Protein AF-A0A8T5EGE9-F1 (afdb_monomer)

Secondary structure (DSSP, 8-state):
--EEHHHHHHHHHHH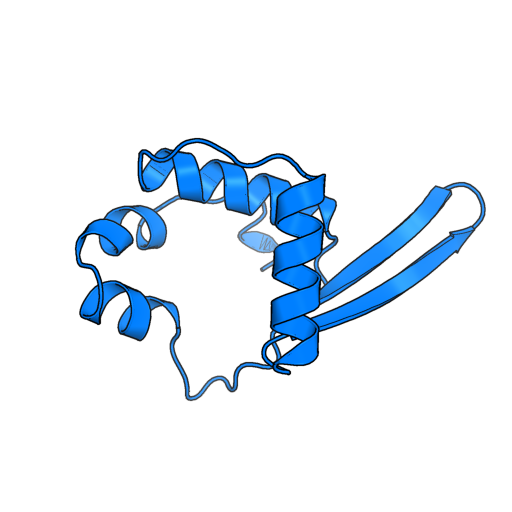HHHHT-PPPPHHHHHHHHHHHHHTTSEEEEEEE-GGG-EEEEEEE---TT--HHHHHHHH-GGGHHHHTPPPTTGGG-

Structure (mmCIF, N/CA/C/O backbone):
data_AF-A0A8T5EGE9-F1
#
_entry.id   AF-A0A8T5EGE9-F1
#
loop_
_atom_site.group_PDB
_atom_site.id
_atom_site.type_symbol
_atom_site.label_atom_id
_atom_site.label_alt_id
_atom_site.label_comp_id
_atom_site.label_asym_id
_atom_site.label_entity_id
_atom_site.label_seq_id
_atom_site.pdbx_PDB_ins_code
_atom_site.Cartn_x
_atom_site.Cartn_y
_atom_site.Cartn_z
_atom_site.occupancy
_atom_site.B_iso_or_equiv
_atom_site.auth_seq_id
_atom_site.auth_comp_id
_atom_site.auth_asym_id
_atom_site.auth_atom_id
_atom_site.pdbx_PDB_model_num
ATOM 1 N N . LYS A 1 1 ? -6.561 -7.179 -8.909 1.00 68.06 1 LYS A N 1
ATOM 2 C CA . LYS A 1 1 ? -6.524 -5.999 -9.808 1.00 68.06 1 LYS A CA 1
ATOM 3 C C . LYS A 1 1 ? -5.230 -5.239 -9.556 1.00 68.06 1 LYS A C 1
ATOM 5 O O . LYS A 1 1 ? -4.831 -5.176 -8.400 1.00 68.06 1 LYS A O 1
ATOM 10 N N . ASN A 1 2 ? -4.608 -4.690 -10.607 1.00 84.44 2 ASN A N 1
ATOM 11 C CA . ASN A 1 2 ? -3.334 -3.970 -10.515 1.00 84.44 2 ASN A CA 1
ATOM 12 C C . ASN A 1 2 ? -3.583 -2.519 -10.081 1.00 84.44 2 ASN A C 1
ATOM 14 O O . ASN A 1 2 ? -4.154 -1.752 -10.854 1.00 84.44 2 ASN A O 1
ATOM 18 N N . ILE A 1 3 ? -3.131 -2.139 -8.888 1.00 91.56 3 ILE A N 1
ATOM 19 C CA . ILE A 1 3 ? -3.272 -0.777 -8.349 1.00 91.56 3 ILE A CA 1
ATOM 20 C C . ILE A 1 3 ? -1.878 -0.167 -8.184 1.00 91.56 3 ILE A C 1
ATOM 22 O O . ILE A 1 3 ? -0.970 -0.828 -7.679 1.00 91.56 3 ILE A O 1
ATOM 26 N N . ALA A 1 4 ? -1.674 1.079 -8.612 1.00 92.25 4 ALA A N 1
ATOM 27 C CA . ALA A 1 4 ? -0.382 1.738 -8.429 1.00 92.25 4 ALA A CA 1
ATOM 28 C C . ALA A 1 4 ? -0.141 2.081 -6.948 1.00 92.25 4 ALA A C 1
ATOM 30 O O . ALA A 1 4 ? -1.066 2.467 -6.235 1.00 92.25 4 ALA A O 1
ATOM 31 N N . THR A 1 5 ? 1.110 2.044 -6.479 1.00 92.00 5 THR A N 1
ATOM 32 C CA . THR A 1 5 ? 1.440 2.417 -5.085 1.00 92.00 5 THR A CA 1
ATOM 33 C C . THR A 1 5 ? 0.979 3.820 -4.689 1.00 92.00 5 THR A C 1
ATOM 35 O O . THR A 1 5 ? 0.621 4.037 -3.534 1.00 92.00 5 THR A O 1
ATOM 38 N N . GLY A 1 6 ? 0.941 4.767 -5.633 1.00 92.00 6 GLY A N 1
ATOM 39 C CA . GLY A 1 6 ? 0.377 6.099 -5.396 1.00 92.00 6 GLY A CA 1
ATOM 40 C C . GLY A 1 6 ? -1.126 6.065 -5.102 1.00 92.00 6 GLY A C 1
ATOM 41 O O . GLY A 1 6 ? -1.580 6.724 -4.173 1.00 92.00 6 GLY A O 1
ATOM 42 N N . GLU A 1 7 ? -1.890 5.249 -5.834 1.00 92.44 7 GLU A N 1
ATOM 43 C CA . GLU A 1 7 ? -3.327 5.056 -5.591 1.00 92.44 7 GLU A CA 1
ATOM 44 C C . GLU A 1 7 ? -3.561 4.351 -4.245 1.00 92.44 7 GLU A C 1
ATOM 46 O O . GLU A 1 7 ? -4.412 4.786 -3.471 1.00 92.44 7 GLU A O 1
ATOM 51 N N . VAL A 1 8 ? -2.754 3.335 -3.912 1.00 93.62 8 VAL A N 1
ATOM 52 C CA . VAL A 1 8 ? -2.795 2.676 -2.592 1.00 93.62 8 VAL A CA 1
ATOM 53 C C . VAL A 1 8 ? -2.541 3.681 -1.466 1.00 93.62 8 VAL A C 1
ATOM 55 O O . VAL A 1 8 ? -3.254 3.676 -0.465 1.00 93.62 8 VAL A O 1
ATOM 58 N N . PHE A 1 9 ? -1.569 4.581 -1.632 1.00 95.00 9 PHE A N 1
ATOM 59 C CA . PHE A 1 9 ? -1.289 5.613 -0.636 1.00 95.00 9 PHE A CA 1
ATOM 60 C C . PHE A 1 9 ? -2.462 6.590 -0.462 1.00 95.00 9 PHE A C 1
ATOM 62 O O . PHE A 1 9 ? -2.807 6.939 0.666 1.00 95.00 9 PHE A O 1
ATOM 69 N N . GLU A 1 10 ? -3.121 7.007 -1.547 1.00 94.12 10 GLU A N 1
ATOM 70 C CA . GLU A 1 10 ? -4.316 7.859 -1.461 1.00 94.12 10 GLU A CA 1
ATOM 71 C C . GLU A 1 10 ? -5.500 7.171 -0.770 1.00 94.12 10 GLU A C 1
ATOM 73 O O . GLU A 1 10 ? -6.239 7.822 -0.026 1.00 94.12 10 GLU A O 1
ATOM 78 N N . LEU A 1 11 ? -5.683 5.866 -0.987 1.00 93.62 11 LEU A N 1
ATOM 79 C CA . LEU A 1 11 ? -6.694 5.063 -0.292 1.00 93.62 11 LEU A CA 1
ATOM 80 C C . LEU A 1 11 ? -6.372 4.927 1.197 1.00 93.62 11 LEU A C 1
ATOM 82 O O . LEU A 1 11 ? -7.235 5.179 2.033 1.00 93.62 11 LEU A O 1
ATOM 86 N N . TYR A 1 12 ? -5.115 4.629 1.532 1.00 95.12 12 TYR A N 1
ATOM 87 C CA . TYR A 1 12 ? -4.639 4.562 2.913 1.00 95.12 12 TYR A CA 1
ATOM 88 C C . TYR A 1 12 ? -4.898 5.874 3.669 1.00 95.12 12 TYR A C 1
ATOM 90 O O . TYR A 1 12 ? -5.425 5.859 4.778 1.00 95.12 12 TYR A O 1
ATOM 98 N N . LYS A 1 13 ? -4.619 7.028 3.050 1.00 95.62 13 LYS A N 1
ATOM 99 C CA . LYS A 1 13 ? -4.914 8.334 3.662 1.00 95.62 13 LYS A CA 1
ATOM 100 C C . LYS A 1 13 ? -6.395 8.522 3.979 1.00 95.62 13 LYS A C 1
ATOM 102 O O . LYS A 1 13 ? -6.719 9.146 4.985 1.00 95.62 13 LYS A O 1
ATOM 107 N N . GLN A 1 14 ? -7.286 8.037 3.116 1.00 95.00 14 GLN A N 1
ATOM 108 C CA . GLN A 1 14 ? -8.729 8.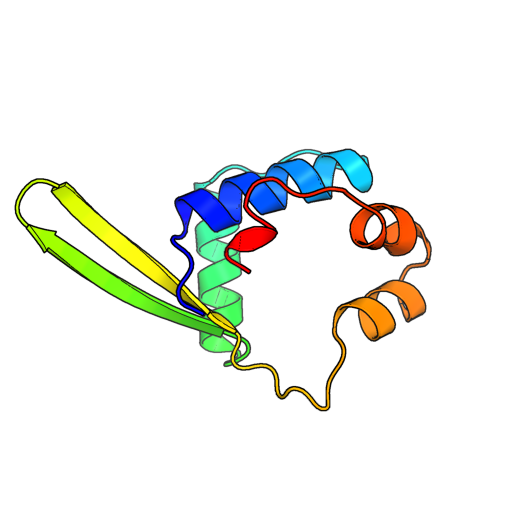086 3.359 1.00 95.00 14 GLN A CA 1
ATOM 109 C C . GLN A 1 14 ? -9.123 7.134 4.492 1.00 95.00 14 GLN A C 1
ATOM 111 O O . GLN A 1 14 ? -9.845 7.553 5.392 1.00 95.00 14 GLN A O 1
ATOM 116 N N . ALA A 1 15 ? -8.571 5.918 4.515 1.00 94.38 15 ALA A N 1
ATOM 117 C CA . ALA A 1 15 ? -8.796 4.952 5.589 1.00 94.38 15 ALA A CA 1
ATOM 118 C C . ALA A 1 15 ? -8.364 5.510 6.957 1.00 94.38 15 ALA A C 1
ATOM 120 O O . ALA A 1 15 ? -9.136 5.464 7.909 1.00 94.38 15 ALA A O 1
ATOM 121 N N . CYS A 1 16 ? -7.189 6.143 7.048 1.00 95.06 16 CYS A N 1
ATOM 122 C CA . CYS A 1 16 ? -6.730 6.789 8.282 1.00 95.06 16 CYS A CA 1
ATOM 123 C C . CYS A 1 16 ? -7.667 7.894 8.772 1.00 95.06 16 CYS A C 1
ATOM 125 O O . CYS A 1 16 ? -7.839 8.043 9.978 1.00 95.06 16 CYS A O 1
ATOM 127 N N . LYS A 1 17 ? -8.285 8.657 7.861 1.00 93.88 17 LYS A N 1
ATOM 128 C CA . LYS A 1 17 ? -9.265 9.687 8.234 1.00 93.88 17 LYS A CA 1
ATOM 129 C C . LYS A 1 17 ? -10.527 9.079 8.833 1.00 93.88 17 LYS A C 1
ATOM 131 O O . LYS A 1 17 ? -11.043 9.636 9.792 1.00 93.88 17 LYS A O 1
ATOM 136 N N . TYR A 1 18 ? -11.002 7.961 8.284 1.00 94.00 18 TYR A N 1
ATOM 137 C CA . TYR A 1 18 ? -12.147 7.242 8.843 1.00 94.00 18 TYR A CA 1
ATOM 138 C C . TYR A 1 18 ? -11.822 6.597 10.191 1.00 94.00 18 TYR A C 1
ATOM 140 O O . TYR A 1 18 ? -12.641 6.647 11.099 1.00 94.00 18 TYR A O 1
ATOM 148 N N . PHE A 1 19 ? -10.612 6.058 10.338 1.00 93.31 19 PHE A N 1
ATOM 149 C CA . PHE A 1 19 ? -10.142 5.467 11.590 1.00 93.31 19 PHE A CA 1
ATOM 150 C C . PHE A 1 19 ? -9.805 6.514 12.672 1.00 93.31 19 PHE A C 1
ATOM 152 O O . PHE A 1 19 ? -9.805 6.204 13.857 1.00 93.31 19 PHE A O 1
ATOM 159 N N . GLY A 1 20 ? -9.486 7.754 12.285 1.00 92.06 20 GLY A N 1
ATOM 160 C CA . GLY A 1 20 ? -9.042 8.806 13.207 1.00 92.06 20 GLY A CA 1
ATOM 161 C C . GLY A 1 20 ? -7.558 8.726 13.592 1.00 92.06 20 GLY A C 1
ATOM 162 O O . GLY A 1 20 ? -7.171 9.230 14.642 1.00 92.06 20 GLY A O 1
ATOM 163 N N . SER A 1 21 ? -6.716 8.106 12.756 1.00 91.81 21 SER A N 1
ATOM 164 C CA . SER A 1 21 ? -5.270 7.972 12.998 1.00 91.81 21 SER A CA 1
ATOM 165 C C . SER A 1 21 ? -4.433 8.909 12.125 1.00 91.81 21 SER A C 1
ATOM 167 O O . SER A 1 21 ? -4.841 9.351 11.046 1.00 91.81 21 SER A O 1
ATOM 169 N N . ASN A 1 22 ? -3.219 9.194 12.596 1.00 95.69 22 ASN A N 1
ATOM 170 C CA . ASN A 1 22 ? -2.239 9.977 11.863 1.00 95.69 22 ASN A CA 1
ATOM 171 C C . ASN A 1 22 ? -1.752 9.227 10.619 1.00 95.69 22 ASN A C 1
ATOM 173 O O . ASN A 1 22 ? -1.412 8.045 10.650 1.00 95.69 22 ASN A O 1
ATOM 177 N N . ILE A 1 23 ? -1.663 9.961 9.515 1.00 96.62 23 ILE A N 1
ATOM 178 C CA . ILE A 1 23 ? -1.202 9.436 8.234 1.00 96.62 23 ILE A CA 1
ATOM 179 C C . ILE A 1 23 ? 0.318 9.249 8.278 1.00 96.62 23 ILE A C 1
ATOM 181 O O . ILE A 1 23 ? 1.067 10.207 8.480 1.00 96.62 23 ILE A O 1
ATOM 185 N N . LEU A 1 24 ? 0.787 8.030 8.009 1.00 96.56 24 LEU A N 1
ATOM 186 C CA . LEU A 1 24 ? 2.209 7.765 7.806 1.00 96.56 24 LEU A CA 1
ATOM 187 C C . LEU A 1 24 ? 2.722 8.348 6.482 1.00 96.56 24 LEU A C 1
ATOM 189 O O . LEU A 1 24 ? 1.985 8.551 5.518 1.00 96.56 24 LEU A O 1
ATOM 193 N N . THR A 1 25 ? 4.034 8.565 6.401 1.00 96.44 25 THR A N 1
ATOM 194 C CA . THR A 1 25 ? 4.664 9.025 5.159 1.00 96.44 25 THR A CA 1
ATOM 195 C C . THR A 1 25 ? 4.603 7.953 4.068 1.00 96.44 25 THR A C 1
ATOM 197 O O . THR A 1 25 ? 4.638 6.752 4.342 1.00 96.44 25 THR A O 1
ATOM 200 N N . SER A 1 26 ? 4.610 8.384 2.803 1.00 93.19 26 SER A N 1
ATOM 201 C CA . SER A 1 26 ? 4.626 7.478 1.641 1.00 93.19 26 SER A CA 1
ATOM 202 C C . SER A 1 26 ? 5.784 6.463 1.690 1.00 93.19 26 SER A C 1
ATOM 204 O O . SER A 1 26 ? 5.622 5.293 1.332 1.00 93.19 26 SER A O 1
ATOM 206 N N . ARG A 1 27 ? 6.941 6.864 2.245 1.00 94.69 27 ARG A N 1
ATOM 207 C CA . ARG A 1 27 ? 8.085 5.966 2.460 1.00 94.69 27 ARG A CA 1
ATOM 208 C C . ARG A 1 27 ? 7.756 4.826 3.425 1.00 94.69 27 ARG A C 1
ATOM 210 O O . ARG A 1 27 ? 8.072 3.684 3.114 1.00 94.69 27 ARG A O 1
ATOM 217 N N . ARG A 1 28 ? 7.114 5.114 4.563 1.00 97.38 28 ARG A N 1
ATOM 218 C CA . ARG A 1 28 ? 6.734 4.085 5.547 1.00 97.38 28 ARG A CA 1
ATOM 219 C C . ARG A 1 28 ? 5.690 3.127 4.984 1.00 97.38 28 ARG A C 1
ATOM 221 O O . ARG A 1 28 ? 5.844 1.925 5.146 1.00 97.38 28 ARG A O 1
ATOM 228 N N . ILE A 1 29 ? 4.702 3.636 4.249 1.00 96.25 29 ILE A N 1
ATOM 229 C CA . ILE A 1 29 ? 3.706 2.788 3.575 1.00 96.25 29 ILE A CA 1
ATOM 230 C C . ILE A 1 29 ? 4.351 1.877 2.535 1.00 96.25 29 ILE A C 1
ATOM 232 O O . ILE A 1 29 ? 4.015 0.702 2.458 1.00 96.25 29 ILE A O 1
ATOM 236 N N . THR A 1 30 ? 5.336 2.370 1.787 1.00 94.62 30 THR A N 1
ATOM 237 C CA . THR A 1 30 ? 6.085 1.529 0.841 1.00 94.62 30 THR A CA 1
ATOM 238 C C . THR A 1 30 ? 6.837 0.396 1.550 1.00 94.62 30 THR A C 1
ATOM 240 O O . THR A 1 30 ? 6.900 -0.716 1.025 1.00 94.62 30 THR A O 1
ATOM 243 N N . THR A 1 31 ? 7.382 0.652 2.745 1.00 96.44 31 THR A N 1
ATOM 244 C CA . THR A 1 31 ? 8.001 -0.389 3.578 1.00 96.44 31 THR A CA 1
ATOM 245 C C . THR A 1 31 ? 6.971 -1.431 4.013 1.00 96.44 31 THR A C 1
ATOM 247 O O . THR A 1 31 ? 7.182 -2.604 3.734 1.00 96.44 31 THR A O 1
ATOM 250 N N . 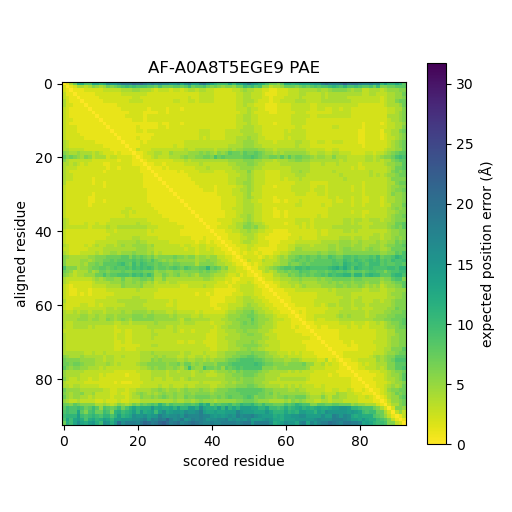LEU A 1 32 ? 5.823 -1.011 4.561 1.00 97.12 32 LEU A N 1
ATOM 251 C CA . LEU A 1 32 ? 4.747 -1.929 4.966 1.00 97.12 32 LEU A CA 1
ATOM 252 C C . LEU A 1 32 ? 4.218 -2.767 3.790 1.00 97.12 32 LEU A C 1
ATOM 254 O O . LEU A 1 32 ? 4.001 -3.964 3.926 1.00 97.12 32 LEU A O 1
ATOM 258 N N . LEU A 1 33 ? 4.069 -2.176 2.600 1.00 96.00 33 LEU A N 1
ATOM 259 C CA . LEU A 1 33 ? 3.693 -2.929 1.397 1.00 96.00 33 LEU A CA 1
ATOM 260 C C . LEU A 1 33 ? 4.746 -3.981 1.022 1.00 96.00 33 LEU A C 1
ATOM 262 O O . LEU A 1 33 ? 4.394 -5.067 0.580 1.00 96.00 33 LEU A O 1
ATOM 266 N N . SER A 1 34 ? 6.032 -3.685 1.208 1.00 95.94 34 SER A N 1
ATOM 267 C CA . SER A 1 34 ? 7.103 -4.658 0.947 1.00 95.94 34 SER A CA 1
ATOM 268 C C . SER A 1 34 ? 7.114 -5.792 1.984 1.00 95.94 34 SER A C 1
ATOM 270 O O . SER A 1 34 ? 7.420 -6.935 1.648 1.00 95.94 34 SER A O 1
ATOM 272 N N . GLU A 1 35 ? 6.743 -5.500 3.231 1.00 97.56 35 GLU A N 1
ATOM 273 C CA . GLU A 1 35 ? 6.553 -6.517 4.272 1.00 97.56 35 GLU A CA 1
ATOM 274 C C . GLU A 1 35 ? 5.374 -7.441 3.920 1.00 97.56 35 GLU A C 1
ATOM 276 O O . GLU A 1 35 ? 5.529 -8.660 3.936 1.00 97.56 35 GLU A O 1
ATOM 281 N N . LEU A 1 36 ? 4.233 -6.884 3.493 1.00 96.44 36 LEU A N 1
ATOM 282 C CA . LEU A 1 36 ? 3.074 -7.665 3.033 1.00 96.44 36 LEU A CA 1
ATOM 283 C C . LEU A 1 36 ? 3.380 -8.535 1.801 1.00 96.44 36 LEU A C 1
ATOM 285 O O . LEU A 1 36 ? 2.859 -9.644 1.692 1.00 96.44 36 LEU A O 1
ATOM 289 N N . ASP A 1 37 ? 4.215 -8.039 0.884 1.00 96.50 37 ASP A N 1
ATOM 290 C CA . ASP A 1 37 ? 4.704 -8.783 -0.287 1.00 96.50 37 ASP A CA 1
ATOM 291 C C . ASP A 1 37 ? 5.575 -9.974 0.142 1.00 96.50 37 ASP A C 1
ATOM 293 O O . ASP A 1 37 ? 5.402 -11.088 -0.342 1.00 96.50 37 ASP A O 1
ATOM 297 N N . THR A 1 38 ? 6.442 -9.770 1.139 1.00 96.81 38 THR A N 1
ATOM 298 C CA . THR A 1 38 ? 7.275 -10.837 1.722 1.00 96.81 38 THR A CA 1
ATOM 299 C C . THR A 1 38 ? 6.431 -11.911 2.416 1.00 96.81 38 THR A C 1
ATOM 301 O O . THR A 1 38 ? 6.761 -13.093 2.347 1.00 96.81 38 THR A O 1
ATOM 304 N N . LEU A 1 39 ? 5.318 -11.519 3.047 1.00 96.75 39 LEU A N 1
ATOM 305 C CA . LEU A 1 39 ? 4.345 -12.445 3.638 1.00 96.75 39 LEU A CA 1
ATOM 306 C C . LEU A 1 39 ? 3.475 -13.163 2.589 1.00 96.75 39 LEU A C 1
ATOM 308 O O . LEU A 1 39 ? 2.717 -14.064 2.942 1.00 96.75 39 LEU A O 1
ATOM 312 N N . GLY A 1 40 ? 3.546 -12.765 1.316 1.00 95.31 40 GLY A N 1
ATOM 313 C CA . GLY A 1 40 ? 2.740 -13.338 0.237 1.00 95.31 40 GLY A CA 1
ATOM 314 C C . GLY A 1 40 ? 1.265 -12.926 0.263 1.00 95.31 40 GLY A C 1
ATOM 315 O O . GLY A 1 40 ? 0.448 -13.527 -0.432 1.00 95.31 40 GLY A O 1
ATOM 316 N N . LEU A 1 41 ? 0.902 -11.901 1.043 1.00 95.25 41 LEU A N 1
ATOM 317 C CA . LEU A 1 41 ? -0.472 -11.384 1.104 1.00 95.25 41 LEU A CA 1
ATOM 318 C C . LEU A 1 41 ? -0.809 -10.513 -0.109 1.00 95.25 41 LEU A C 1
ATOM 320 O O . LEU A 1 41 ? -1.964 -10.426 -0.532 1.00 95.25 41 LEU A O 1
ATOM 324 N N . ILE A 1 42 ? 0.210 -9.883 -0.688 1.00 96.19 42 ILE A N 1
ATOM 325 C CA . ILE A 1 42 ? 0.120 -9.118 -1.928 1.00 96.19 42 ILE A CA 1
ATOM 326 C C . ILE A 1 42 ? 1.289 -9.482 -2.843 1.00 96.19 42 ILE A C 1
ATOM 328 O O . ILE A 1 42 ? 2.248 -10.109 -2.413 1.00 96.19 42 ILE A O 1
ATOM 332 N N . THR A 1 43 ? 1.221 -9.038 -4.095 1.00 95.62 43 THR A N 1
ATOM 333 C CA . THR A 1 43 ? 2.367 -9.005 -5.013 1.00 95.62 43 THR A CA 1
ATOM 334 C C . THR A 1 43 ? 2.675 -7.568 -5.421 1.00 95.62 43 THR A C 1
ATOM 336 O O . THR A 1 43 ? 1.787 -6.856 -5.898 1.00 95.62 43 THR A O 1
ATOM 339 N N . ALA A 1 44 ? 3.931 -7.137 -5.270 1.00 94.81 44 ALA A N 1
ATOM 340 C CA . ALA A 1 44 ? 4.388 -5.777 -5.572 1.00 94.81 44 ALA A CA 1
ATOM 341 C C . ALA A 1 44 ? 5.400 -5.728 -6.736 1.00 94.81 44 ALA A C 1
ATOM 343 O O . ALA A 1 44 ? 6.614 -5.575 -6.553 1.00 94.81 44 ALA A O 1
ATOM 344 N N . LYS A 1 45 ? 4.906 -5.779 -7.979 1.00 93.94 45 LYS A N 1
ATOM 345 C CA . LYS A 1 45 ? 5.754 -5.819 -9.183 1.00 93.94 45 LYS A CA 1
ATOM 346 C C . LYS A 1 45 ? 6.095 -4.424 -9.700 1.00 93.94 45 LYS A C 1
ATOM 348 O O . LYS A 1 45 ? 5.214 -3.619 -9.988 1.00 93.94 45 LYS A O 1
ATOM 353 N N . THR A 1 46 ? 7.379 -4.146 -9.911 1.00 93.19 46 THR A N 1
ATOM 354 C CA . THR A 1 46 ? 7.812 -2.918 -10.594 1.00 93.19 46 THR A CA 1
ATOM 355 C C . THR A 1 46 ? 7.553 -3.023 -12.098 1.00 93.19 46 THR A C 1
ATOM 357 O O . THR A 1 46 ? 8.072 -3.923 -12.758 1.00 93.19 46 THR A O 1
ATOM 360 N N . VAL A 1 47 ? 6.806 -2.068 -12.647 1.00 93.12 47 VAL A N 1
ATOM 361 C CA . VAL A 1 47 ? 6.527 -1.919 -14.080 1.00 93.12 47 VAL A CA 1
ATOM 362 C C . VAL A 1 47 ? 7.227 -0.662 -14.602 1.00 93.12 47 VAL A C 1
ATOM 364 O O . VAL A 1 47 ? 7.269 0.369 -13.928 1.00 93.12 47 VAL A O 1
ATOM 367 N N . SER A 1 48 ? 7.836 -0.765 -15.785 1.00 92.38 48 SER A N 1
ATOM 368 C CA . SER A 1 48 ? 8.481 0.357 -16.473 1.00 92.38 48 SER A CA 1
ATOM 369 C C . SER A 1 48 ? 7.476 1.051 -17.387 1.00 92.38 48 SER A C 1
ATOM 371 O O . SER A 1 48 ? 6.921 0.405 -18.269 1.00 92.38 48 SER A O 1
ATOM 373 N N . ASN A 1 49 ? 7.299 2.361 -17.217 1.00 88.00 49 ASN A N 1
ATOM 374 C CA . ASN A 1 49 ? 6.443 3.205 -18.054 1.00 88.00 49 ASN A CA 1
ATOM 375 C C . ASN A 1 49 ? 7.278 4.072 -19.022 1.00 88.00 49 ASN A C 1
ATOM 377 O O . ASN A 1 49 ? 6.862 5.156 -19.429 1.00 88.00 49 ASN A O 1
ATOM 381 N N . GLY A 1 50 ? 8.494 3.639 -19.374 1.00 92.44 50 GLY A N 1
ATOM 382 C CA . GLY A 1 50 ? 9.387 4.388 -20.263 1.00 92.44 50 GLY A CA 1
ATOM 383 C C . GLY A 1 50 ? 9.820 5.730 -19.661 1.00 92.44 50 GLY A C 1
ATOM 384 O O . GLY A 1 50 ? 10.283 5.785 -18.522 1.00 92.44 50 GLY A O 1
ATOM 385 N N . ARG A 1 51 ? 9.663 6.828 -20.417 1.00 93.00 51 ARG A N 1
ATOM 386 C CA . ARG A 1 51 ? 10.027 8.190 -19.965 1.00 93.00 51 ARG A CA 1
ATOM 387 C C . ARG A 1 51 ? 9.197 8.682 -18.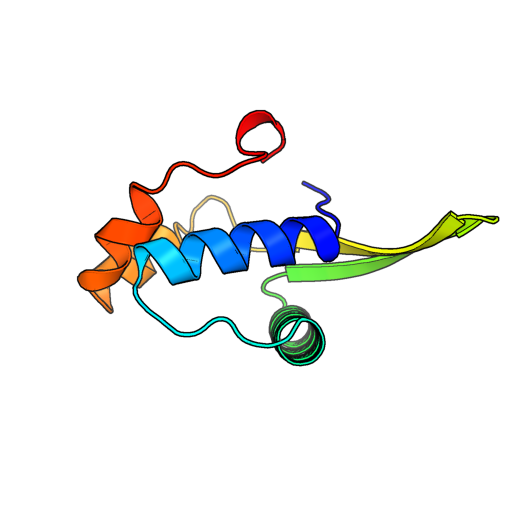773 1.00 93.00 51 ARG A C 1
ATOM 389 O O . ARG A 1 51 ? 9.614 9.615 -18.100 1.00 93.00 51 ARG A O 1
ATOM 396 N N . TYR A 1 52 ? 8.065 8.039 -18.486 1.00 88.88 52 TYR A N 1
ATOM 397 C CA . TYR A 1 52 ? 7.205 8.350 -17.339 1.00 88.88 52 TYR A CA 1
ATOM 398 C C . TYR A 1 52 ? 7.654 7.655 -16.042 1.00 88.88 52 TYR A C 1
ATOM 400 O O . TYR A 1 52 ? 6.957 7.704 -15.031 1.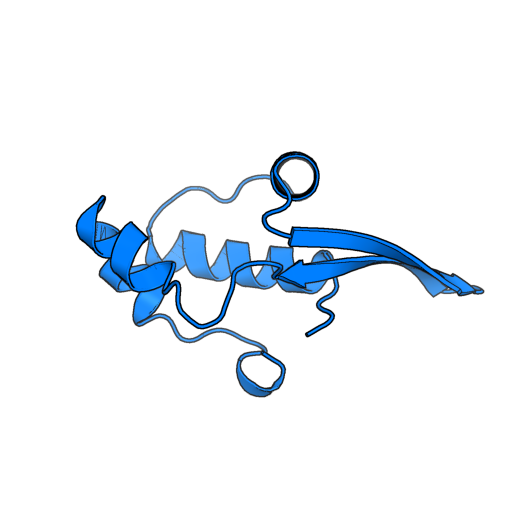00 88.88 52 TYR A O 1
ATOM 408 N N . GLY A 1 53 ? 8.822 7.005 -16.057 1.00 91.88 53 GLY A N 1
ATOM 409 C CA . GLY A 1 53 ? 9.435 6.403 -14.881 1.00 91.88 53 GLY A CA 1
ATOM 410 C C . GLY A 1 53 ? 8.979 4.969 -14.625 1.00 91.88 53 GLY A C 1
ATOM 411 O O . GLY A 1 53 ? 8.587 4.234 -15.533 1.00 91.88 53 GLY A O 1
ATOM 412 N N . ARG A 1 54 ? 9.095 4.540 -13.367 1.00 91.69 54 ARG A N 1
ATOM 413 C CA . ARG A 1 54 ? 8.775 3.179 -12.920 1.00 91.69 54 ARG A CA 1
ATOM 414 C C . ARG A 1 54 ? 7.780 3.257 -11.774 1.00 91.69 54 ARG A C 1
ATOM 416 O O . ARG A 1 54 ? 7.922 4.100 -10.891 1.00 91.69 54 ARG A O 1
ATOM 423 N N . THR A 1 55 ? 6.812 2.353 -11.759 1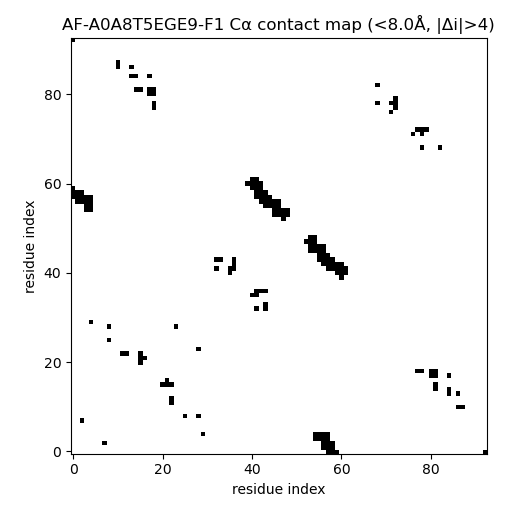.00 91.12 55 THR A N 1
ATOM 424 C CA . THR A 1 55 ? 5.783 2.308 -10.716 1.00 91.12 55 THR A CA 1
ATOM 425 C C . THR A 1 55 ? 5.621 0.880 -10.227 1.00 91.12 55 THR A C 1
ATOM 427 O O . THR A 1 55 ? 5.671 -0.065 -11.013 1.00 91.12 55 THR A O 1
ATOM 430 N N . LYS A 1 56 ? 5.453 0.708 -8.916 1.00 92.19 56 LYS A N 1
ATOM 431 C CA . LYS A 1 56 ? 5.082 -0.584 -8.342 1.00 92.19 56 LYS A CA 1
ATOM 432 C C . LYS A 1 56 ? 3.575 -0.769 -8.494 1.00 92.19 56 LYS A C 1
ATOM 434 O O . LYS A 1 56 ? 2.799 0.082 -8.061 1.00 92.19 56 LYS A O 1
ATOM 439 N N . MET A 1 57 ? 3.194 -1.873 -9.119 1.00 94.19 57 MET A N 1
ATOM 440 C CA . MET A 1 57 ? 1.818 -2.332 -9.223 1.00 94.19 57 MET A CA 1
ATOM 441 C C . MET A 1 57 ? 1.578 -3.372 -8.138 1.00 94.19 57 MET A C 1
ATOM 443 O O . MET A 1 57 ? 2.361 -4.312 -7.992 1.00 94.19 57 MET A O 1
ATOM 447 N N . ILE A 1 58 ? 0.507 -3.172 -7.386 1.00 94.31 58 ILE A N 1
ATOM 448 C CA . ILE A 1 58 ? 0.099 -3.998 -6.260 1.00 94.31 58 ILE A CA 1
ATOM 449 C C . ILE A 1 58 ? -1.096 -4.849 -6.683 1.00 94.31 58 ILE A C 1
ATOM 451 O O . ILE A 1 58 ? -2.049 -4.320 -7.258 1.00 94.31 58 ILE A O 1
ATOM 455 N N . ASN A 1 59 ? -1.064 -6.146 -6.374 1.00 94.06 59 ASN A N 1
ATOM 456 C CA . ASN A 1 59 ? -2.237 -7.018 -6.436 1.00 94.06 59 ASN A CA 1
ATOM 457 C C . ASN A 1 59 ? -2.427 -7.748 -5.112 1.00 94.06 59 ASN A C 1
ATOM 459 O O . ASN A 1 59 ? -1.454 -8.213 -4.529 1.00 94.06 59 ASN A O 1
ATOM 463 N N . SER A 1 60 ? -3.680 -7.905 -4.686 1.00 93.38 60 SER A N 1
ATOM 464 C CA . SER A 1 60 ? -4.019 -8.814 -3.590 1.00 93.38 60 SER A CA 1
ATOM 465 C C . SER A 1 60 ? -3.778 -10.266 -4.005 1.00 93.38 60 SER A C 1
ATOM 467 O O . SER A 1 60 ? -4.169 -10.663 -5.106 1.00 93.38 60 SER A O 1
ATOM 469 N N . CYS A 1 61 ? -3.162 -11.037 -3.112 1.00 95.00 61 CYS A N 1
ATOM 470 C CA . CYS A 1 61 ? -3.024 -12.490 -3.211 1.00 95.00 61 CYS A CA 1
ATOM 471 C C . CYS A 1 61 ? -3.947 -13.223 -2.226 1.00 95.00 61 CYS A C 1
ATOM 473 O O . CYS A 1 61 ? -3.921 -14.449 -2.152 1.00 95.00 61 CYS A O 1
ATOM 475 N N . ILE A 1 62 ? -4.783 -12.483 -1.493 1.00 93.75 62 ILE A N 1
ATOM 476 C CA . ILE A 1 62 ? -5.748 -13.045 -0.554 1.00 93.75 62 ILE A CA 1
ATOM 477 C C . ILE A 1 62 ? -6.857 -13.767 -1.344 1.00 93.75 62 ILE A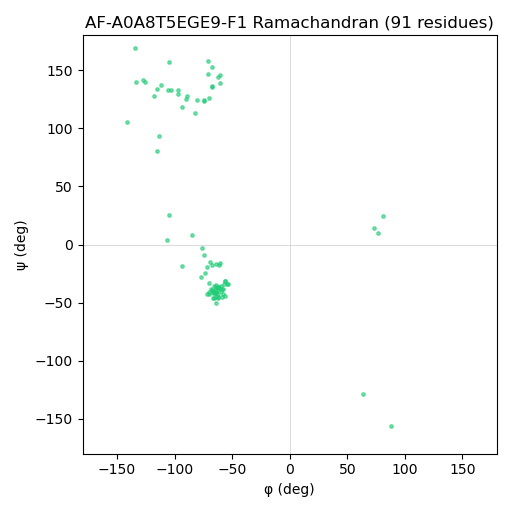 C 1
ATOM 479 O O . ILE A 1 62 ? -7.470 -13.147 -2.220 1.00 93.75 62 ILE A O 1
ATOM 483 N N . PRO A 1 63 ? -7.139 -15.054 -1.060 1.00 94.06 63 PRO A N 1
ATOM 484 C CA . PRO A 1 63 ? -8.230 -15.789 -1.693 1.00 94.06 63 PRO A CA 1
ATOM 485 C C . PRO A 1 63 ? -9.595 -15.152 -1.421 1.00 94.06 63 PRO A C 1
ATOM 487 O O . PRO A 1 63 ? -9.853 -14.694 -0.313 1.00 94.06 63 PRO A O 1
ATOM 490 N N . ASN A 1 64 ? -10.516 -15.231 -2.386 1.00 90.62 64 ASN A N 1
ATOM 491 C CA . ASN A 1 64 ? -11.883 -14.702 -2.240 1.00 90.62 64 ASN A CA 1
ATOM 492 C C . ASN A 1 64 ? -12.692 -15.362 -1.104 1.00 90.62 64 ASN A C 1
ATOM 494 O O . ASN A 1 64 ? -13.714 -14.825 -0.690 1.00 90.62 64 ASN A O 1
ATOM 498 N N . SER A 1 65 ? -12.269 -16.536 -0.626 1.00 94.81 65 SER A N 1
ATOM 499 C CA . SER A 1 65 ? -12.866 -17.209 0.534 1.00 94.81 65 SER A CA 1
ATOM 500 C C . SER A 1 65 ? -12.536 -16.521 1.858 1.00 94.81 65 SER A C 1
ATOM 502 O O . SER A 1 65 ? -13.219 -16.756 2.849 1.00 94.81 65 SER A O 1
ATOM 504 N N . ILE A 1 66 ? -11.486 -15.698 1.888 1.00 95.06 66 ILE A N 1
ATOM 505 C CA . ILE A 1 66 ? -11.100 -14.901 3.045 1.00 95.06 66 ILE A CA 1
ATOM 506 C C . ILE A 1 66 ? -11.665 -13.502 2.848 1.00 95.06 66 ILE A C 1
ATOM 508 O O . ILE A 1 66 ? -11.506 -12.896 1.788 1.00 95.06 66 ILE A O 1
ATOM 512 N N . LYS A 1 67 ? -12.290 -12.970 3.895 1.00 94.44 67 LYS A N 1
ATOM 513 C CA . LYS A 1 67 ? -12.825 -11.612 3.915 1.00 94.44 67 LYS A CA 1
ATOM 514 C C . LYS A 1 67 ? -12.045 -10.775 4.931 1.00 94.44 67 LYS A C 1
ATOM 516 O O . LYS A 1 67 ? -12.384 -10.783 6.111 1.00 94.44 67 LYS A O 1
ATOM 521 N N . PRO A 1 68 ? -10.990 -10.057 4.501 1.00 93.75 68 PRO A N 1
ATOM 522 C CA . PRO A 1 68 ? -10.111 -9.334 5.419 1.00 93.75 68 PRO A CA 1
ATOM 523 C C . PRO A 1 68 ? -10.838 -8.303 6.277 1.00 93.75 68 PRO A C 1
ATOM 525 O O . PRO A 1 68 ? -10.518 -8.174 7.450 1.00 93.75 68 PRO A O 1
ATOM 528 N N . MET A 1 69 ? -11.827 -7.604 5.711 1.00 92.31 69 MET A N 1
ATOM 529 C CA . MET A 1 69 ? -12.577 -6.573 6.435 1.00 92.31 69 MET A CA 1
ATOM 530 C C . MET A 1 69 ? -13.371 -7.165 7.603 1.00 92.31 69 MET A C 1
ATOM 532 O O . MET A 1 69 ? -13.330 -6.609 8.691 1.00 92.31 69 MET A O 1
ATOM 536 N N . GLU A 1 70 ? -14.017 -8.323 7.413 1.00 94.69 70 GLU A N 1
ATOM 537 C CA . GLU A 1 70 ? -14.753 -9.006 8.488 1.00 94.69 70 GLU A CA 1
ATOM 538 C C . GLU A 1 70 ? -13.805 -9.421 9.623 1.00 94.69 70 GLU A C 1
ATOM 540 O O . GLU A 1 70 ? -14.073 -9.124 10.783 1.00 94.69 70 GLU A O 1
ATOM 545 N N . ILE A 1 71 ? -12.650 -10.004 9.282 1.00 96.06 71 ILE A N 1
ATOM 546 C CA . ILE A 1 71 ? -11.625 -10.410 10.260 1.00 96.06 71 ILE A CA 1
ATOM 547 C C . ILE A 1 71 ? -11.079 -9.197 11.030 1.00 96.06 71 ILE A C 1
ATOM 549 O O . ILE A 1 71 ? -10.878 -9.261 12.240 1.00 96.06 71 ILE A O 1
ATOM 553 N N . MET A 1 72 ? -10.827 -8.082 10.339 1.00 94.69 72 MET A N 1
ATOM 554 C CA . MET A 1 72 ? -10.322 -6.857 10.966 1.00 94.69 72 MET A CA 1
ATOM 555 C C . MET A 1 72 ? -11.354 -6.218 11.901 1.00 94.69 72 MET A C 1
ATOM 557 O O . MET A 1 72 ? -10.972 -5.736 12.961 1.00 94.69 72 MET A O 1
ATOM 561 N N . ILE A 1 73 ? -12.638 -6.227 11.529 1.00 95.94 73 ILE A N 1
ATOM 562 C CA . ILE A 1 73 ? -13.733 -5.716 12.367 1.00 95.94 73 ILE A CA 1
ATOM 563 C C . ILE A 1 73 ? -13.918 -6.578 13.618 1.00 95.94 73 ILE A C 1
ATOM 565 O O . ILE A 1 73 ? -14.139 -6.037 14.698 1.00 95.94 73 ILE A O 1
ATOM 569 N N . GLU A 1 74 ? -13.810 -7.903 13.487 1.00 96.06 74 GLU A N 1
ATOM 570 C CA . GLU A 1 74 ? -13.896 -8.820 14.629 1.00 96.06 74 GLU A CA 1
ATOM 571 C C . GLU A 1 74 ? -12.746 -8.602 15.624 1.00 96.06 74 GLU A C 1
ATOM 573 O O . GLU A 1 74 ? -12.957 -8.660 16.834 1.00 96.06 74 GLU A O 1
ATOM 578 N N . ALA A 1 75 ? -11.541 -8.309 15.127 1.00 95.69 75 ALA A N 1
ATOM 579 C CA . ALA A 1 75 ? -10.397 -7.988 15.974 1.00 95.69 75 ALA A CA 1
ATOM 580 C C . ALA A 1 75 ? -10.519 -6.602 16.633 1.00 95.69 75 ALA A C 1
ATOM 582 O O . ALA A 1 75 ? -10.196 -6.446 17.811 1.00 95.69 75 ALA A O 1
ATOM 583 N N . GLU A 1 76 ? -10.968 -5.595 15.879 1.00 93.12 76 GLU A N 1
ATOM 584 C CA . GLU A 1 76 ? -11.067 -4.205 16.323 1.00 93.12 76 GLU A CA 1
ATOM 585 C C . GLU A 1 76 ? -12.346 -3.541 15.781 1.00 93.12 76 GLU A C 1
ATOM 587 O O . GLU A 1 76 ? -12.410 -3.121 14.624 1.00 93.12 76 GLU A O 1
ATOM 592 N N . GLU A 1 77 ? -13.354 -3.353 16.642 1.00 91.06 77 GLU A N 1
ATOM 593 C CA . GLU A 1 77 ? -14.668 -2.793 16.266 1.00 91.06 77 GLU A CA 1
ATOM 594 C C . GLU A 1 77 ? -14.566 -1.410 15.592 1.00 91.06 77 GLU A C 1
ATOM 596 O O . GLU A 1 77 ? -15.331 -1.072 14.688 1.00 91.06 77 GLU A O 1
ATOM 601 N N . MET A 1 78 ? -13.562 -0.611 15.960 1.00 88.75 78 MET A N 1
ATOM 602 C CA . MET A 1 78 ? -13.307 0.702 15.355 1.00 88.75 78 MET A CA 1
ATOM 603 C C . MET A 1 78 ? -13.007 0.651 13.841 1.00 88.75 78 MET A C 1
ATOM 605 O O . MET A 1 78 ? -13.139 1.667 13.153 1.00 88.75 78 MET A O 1
ATOM 609 N N . MET A 1 79 ? -12.686 -0.523 13.285 1.00 92.75 79 MET A N 1
ATOM 610 C CA . MET A 1 79 ? -12.515 -0.729 11.841 1.00 92.75 79 MET A CA 1
ATOM 611 C C . MET A 1 79 ? -13.827 -0.625 11.047 1.00 92.75 79 MET A C 1
ATOM 613 O O . MET A 1 79 ? -13.784 -0.405 9.835 1.00 92.75 79 MET A O 1
ATOM 617 N N . VAL A 1 80 ? -14.994 -0.672 11.702 1.00 94.56 80 VAL A N 1
ATOM 618 C CA . VAL A 1 80 ? -16.307 -0.476 11.054 1.00 94.56 80 VAL A CA 1
ATOM 619 C C . VAL A 1 80 ? -16.393 0.877 10.334 1.00 94.56 80 VAL A C 1
ATOM 621 O O . VAL A 1 80 ? -17.005 0.983 9.268 1.00 94.56 80 VAL A O 1
ATOM 624 N N . ALA A 1 81 ? -15.751 1.921 10.868 1.00 92.94 81 ALA A N 1
ATOM 625 C CA . ALA A 1 81 ? -15.714 3.233 10.221 1.00 92.94 81 ALA A CA 1
ATOM 626 C C . ALA A 1 81 ? -14.935 3.207 8.893 1.00 92.94 81 ALA A C 1
ATOM 628 O O . ALA A 1 81 ? -15.307 3.887 7.936 1.00 92.94 81 ALA A O 1
ATOM 629 N N . VAL A 1 82 ? -13.868 2.404 8.827 1.00 93.38 82 VAL A N 1
ATOM 630 C CA . VAL A 1 82 ? -13.042 2.211 7.628 1.00 93.38 82 VAL A CA 1
ATOM 631 C C . VAL A 1 82 ? -13.817 1.423 6.572 1.00 93.38 82 VAL A C 1
ATOM 633 O O . VAL A 1 82 ? -13.767 1.785 5.398 1.00 93.38 82 VAL A O 1
ATOM 636 N N . ASP A 1 83 ? -14.567 0.399 6.975 1.00 93.06 83 ASP A N 1
ATOM 637 C CA . ASP A 1 83 ? -15.387 -0.415 6.068 1.00 93.06 83 ASP A CA 1
ATOM 638 C C . ASP A 1 83 ? -16.514 0.388 5.401 1.00 93.06 83 ASP A C 1
ATOM 640 O O . ASP A 1 83 ? -16.662 0.380 4.180 1.00 93.06 83 ASP A O 1
ATOM 644 N N . ASN A 1 84 ? -17.230 1.197 6.186 1.00 91.38 84 ASN A N 1
ATOM 645 C CA . ASN A 1 84 ? -18.308 2.056 5.684 1.00 91.38 84 ASN A CA 1
ATOM 646 C C . ASN A 1 84 ? -17.812 3.312 4.939 1.00 91.38 84 ASN A C 1
ATOM 648 O O . ASN A 1 84 ? -18.611 4.108 4.429 1.0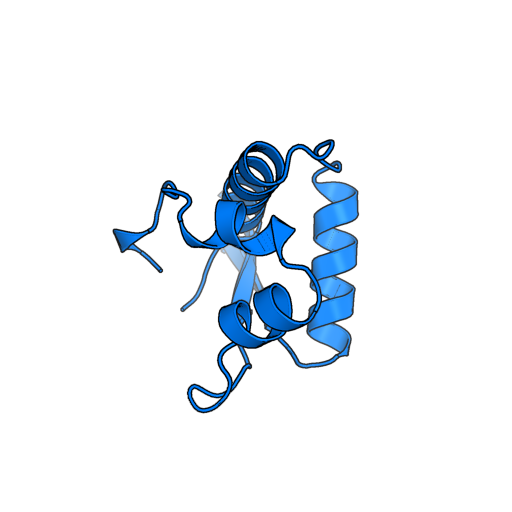0 91.38 84 ASN A O 1
ATOM 652 N N . GLY A 1 85 ? -16.495 3.520 4.888 1.00 88.19 85 GLY A N 1
ATOM 653 C CA . GLY A 1 85 ? -15.868 4.649 4.220 1.00 88.19 85 GLY A CA 1
ATOM 654 C C . GLY A 1 85 ? -16.137 4.671 2.712 1.00 88.19 85 GLY A C 1
ATOM 655 O O . GLY A 1 85 ? -16.161 3.646 2.031 1.00 88.19 85 GLY A O 1
ATOM 656 N N . LYS A 1 86 ? -16.296 5.873 2.148 1.00 88.12 86 LYS A N 1
ATOM 657 C CA . LYS A 1 86 ? -16.378 6.063 0.693 1.00 88.12 86 LYS A CA 1
ATOM 658 C C . LYS A 1 86 ? -14.995 6.381 0.151 1.00 88.12 86 LYS A C 1
ATOM 660 O O . LYS A 1 86 ? -14.418 7.417 0.476 1.00 88.12 86 LYS A O 1
ATOM 665 N N . TYR A 1 87 ? -14.486 5.519 -0.721 1.00 89.50 87 TYR A N 1
ATOM 666 C CA . TYR A 1 87 ? -13.131 5.644 -1.240 1.00 89.50 87 TYR A CA 1
ATOM 667 C C . TYR A 1 87 ? -13.110 6.204 -2.657 1.00 89.50 87 TYR A C 1
ATOM 669 O O . TYR A 1 87 ? -13.797 5.735 -3.565 1.00 89.50 87 TYR A O 1
ATOM 677 N N . ARG A 1 88 ? -12.242 7.184 -2.898 1.00 80.69 88 ARG A N 1
ATOM 678 C CA . ARG A 1 88 ? -11.897 7.581 -4.265 1.00 80.69 88 ARG A CA 1
ATOM 679 C C . ARG A 1 88 ? -11.273 6.378 -4.981 1.00 80.69 88 ARG A C 1
ATOM 681 O O . ARG A 1 88 ? -10.460 5.686 -4.388 1.00 80.69 88 ARG A O 1
ATOM 688 N N . PHE A 1 89 ? -11.622 6.159 -6.250 1.00 69.69 89 PHE A N 1
ATOM 689 C CA . PHE A 1 89 ? -11.198 5.007 -7.070 1.00 69.69 89 PHE A CA 1
ATOM 690 C C . PHE A 1 89 ? -11.912 3.671 -6.797 1.00 69.69 89 PHE A C 1
ATOM 692 O O . PHE A 1 89 ? -11.537 2.678 -7.413 1.00 69.69 89 PHE A O 1
ATOM 699 N N . GLN A 1 90 ? -12.991 3.642 -6.002 1.00 64.12 90 GLN A N 1
ATOM 700 C CA . GLN A 1 90 ? -13.788 2.425 -5.748 1.00 64.12 90 GLN 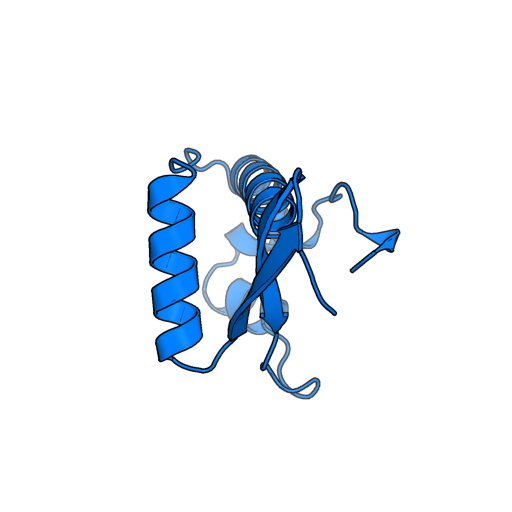A CA 1
ATOM 701 C C . GLN A 1 90 ? -14.270 1.730 -7.035 1.00 64.12 90 GLN A C 1
ATOM 703 O O . GLN A 1 90 ? -14.268 0.513 -7.103 1.00 64.12 90 GLN A O 1
ATOM 708 N N . ALA A 1 91 ? -14.581 2.487 -8.096 1.00 60.72 91 ALA A N 1
ATOM 709 C CA . ALA A 1 91 ? -14.986 1.933 -9.394 1.00 60.72 91 ALA A CA 1
ATOM 710 C C . ALA A 1 91 ? -13.869 1.170 -10.143 1.00 60.72 91 ALA A C 1
ATOM 712 O O . ALA A 1 91 ? -14.152 0.422 -11.076 1.00 60.72 91 ALA A O 1
ATOM 713 N N . LYS A 1 92 ? -12.596 1.373 -9.769 1.00 55.00 92 LYS A N 1
ATOM 714 C CA . LYS A 1 92 ? -11.447 0.634 -10.320 1.00 55.00 92 LYS A CA 1
ATOM 715 C C . LYS A 1 92 ? -11.077 -0.597 -9.483 1.00 55.00 92 LYS A C 1
ATOM 717 O O . LYS A 1 92 ? -10.373 -1.464 -10.002 1.00 55.00 92 LYS A O 1
ATOM 722 N N . ILE A 1 93 ? -11.515 -0.664 -8.221 1.00 54.38 93 ILE A N 1
ATOM 723 C CA . ILE A 1 93 ? -11.224 -1.744 -7.256 1.00 54.38 93 ILE A CA 1
ATOM 724 C C . ILE A 1 93 ? -12.236 -2.868 -7.398 1.00 54.38 93 ILE A C 1
ATOM 726 O O . ILE A 1 93 ? -13.349 -2.617 -7.899 1.00 54.38 93 ILE A O 1
#

Sequence (93 aa):
KNIATGEVFELYKQACKYFGSNILTSRRITTLLSELDTLGLITAKTVSNGRYGRTKMINSCIPNSIKPMEIMIEAEEMMVAVDNGKYRFQAKI

Foldseek 3Di:
DWDWLVLVLQLQVQLCVLLVHDRDDSVVVVVVLVVCCVVVQKPWDWDQPDPVGITTIIDGPDDPVDDVLVVVCVVPVSSVSSVPGDGDCPVVD

Radius of gyration: 14.04 Å; Cα contacts (8 Å, |Δi|>4): 92; chains: 1; bounding box: 28×27×37 Å

Mean predicted aligned error: 4.01 Å

Nearest PDB structures (foldseek):
  2v1u-assembly1_A  TM=8.620E-01  e=3.964E-04  Aeropyrum pernix
  2qby-assembly1_B  TM=7.971E-01  e=8.473E-03  Saccharolobus solfataricus
  5x11-assembly2_E  TM=5.903E-01  e=6.968E-03  Bacillus spizizenii str. W23
  7q34-assembly2_C  TM=5.719E-01  e=1.174E-02  Lactococcus lactis subsp. lactis
  5x11-assembly4_G  TM=5.974E-01  e=8.287E-02  Bacillus spizizenii str. W23

Solvent-accessible surface area (backbone atoms only — not comparable to full-atom values): 5524 Å² total; per-residue (Å²): 108,82,40,46,56,69,59,52,49,57,45,49,51,51,40,26,61,49,58,71,49,85,74,74,54,73,69,58,53,54,49,54,51,52,52,38,32,73,72,54,49,27,45,72,47,76,44,80,58,66,96,78,40,73,48,42,31,35,28,76,55,68,56,89,91,58,59,66,67,62,56,46,30,74,75,37,66,69,43,51,45,38,69,74,49,87,60,86,65,55,92,78,104

pLDDT: mean 91.54, std 8.34, range [54.38, 97.56]